Protein AF-A0A0R3R6F6-F1 (afdb_monomer)

Solvent-accessible surface area (backbone atoms only — not comparable to full-atom values): 8301 Å² total; per-residue (Å²): 141,81,87,76,80,82,79,77,84,79,80,78,83,73,77,88,72,59,68,67,60,51,54,54,50,52,53,55,58,68,74,47,54,77,90,46,46,32,49,76,78,44,49,9,59,70,10,66,66,50,38,69,85,73,72,55,80,86,43,25,71,46,65,52,34,56,19,42,70,79,49,100,88,40,71,51,64,42,74,69,36,53,59,26,50,72,76,49,38,38,66,63,51,34,58,75,67,66,53,72,78,85,84,83,86,74,58,80,54,57,61,57,55,25,16,62,66,54,44,100,83,30,33,42,40,69,72,64,64,52,71,78,73,84

pLDDT: mean 85.79, std 17.64, range [33.66, 98.12]

Radius of gyration: 18.22 Å; Cα contacts (8 Å, |Δi|>4): 146; chains: 1; bounding box: 45×40×49 Å

Sequence (134 aa):
MKGRKESRNVLASYGQVSQSYLSIRYGILYVTPWSWRCKLYCNGANCKYCSWKSWSLKEQAIRGLYSSWITRNIVAMSRPTVKTFTDDNLIAQFQKANICAVINLQMLGEHDSCGPELLPSGFTYNPEILMQNG

Secondary structure (DSSP, 8-state):
--PPPPP-----------HHHHHHHHHHHHHS-HHHHHHHHH-GGG-TTTSSSS--TTSBSSTTS-EEESSSS-EEEPPP-HHHHHTS-HHHHHHHTT-------PPTTTTTTSSSPPPTTSSSS-THHHHTT-

InterPro domains:
  IPR029021 Protein-tyrosine phosphatase-like [SSF52799] (62-120)

Mean predicted aligned error: 8.58 Å

Structure (mmCIF, N/CA/C/O backbone):
data_AF-A0A0R3R6F6-F1
#
_entry.id   AF-A0A0R3R6F6-F1
#
loop_
_atom_site.group_PDB
_atom_site.id
_atom_site.type_symbol
_atom_site.label_atom_id
_atom_site.label_alt_id
_atom_site.label_comp_id
_atom_site.label_asym_id
_atom_site.label_entity_id
_atom_site.label_seq_id
_atom_site.pdbx_PDB_ins_code
_atom_site.Cartn_x
_atom_site.Cartn_y
_atom_site.Cartn_z
_atom_site.occupancy
_atom_site.B_iso_or_equiv
_atom_site.auth_seq_id
_atom_site.auth_comp_id
_atom_site.auth_asym_id
_atom_site.auth_atom_id
_atom_site.pdbx_PDB_model_num
ATOM 1 N N . MET A 1 1 ? -20.397 -4.937 36.520 1.00 36.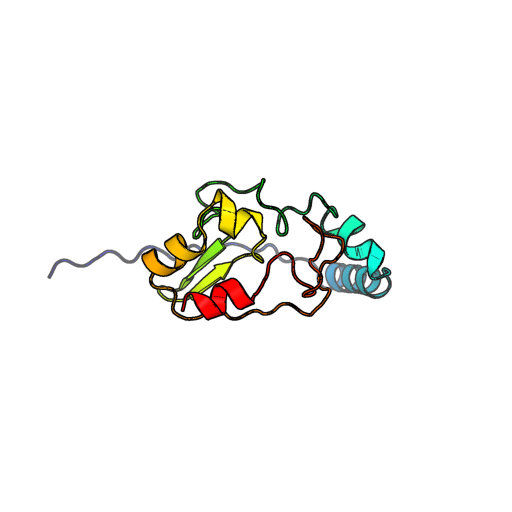91 1 MET A N 1
ATOM 2 C CA . MET A 1 1 ? -19.025 -5.426 36.255 1.00 36.91 1 MET A CA 1
ATOM 3 C C . MET A 1 1 ? -19.106 -6.896 35.854 1.00 36.91 1 MET A C 1
ATOM 5 O O . MET A 1 1 ? -19.376 -7.732 36.701 1.00 36.91 1 MET A O 1
ATOM 9 N N . LYS A 1 2 ? -18.998 -7.213 34.557 1.00 33.66 2 LYS A N 1
ATOM 10 C CA . LYS A 1 2 ? -18.957 -8.593 34.040 1.00 33.66 2 LYS A CA 1
ATOM 11 C C . LYS A 1 2 ? -17.614 -8.773 33.332 1.00 33.66 2 LYS A C 1
ATOM 13 O O . LYS A 1 2 ? -17.339 -8.066 32.367 1.00 33.66 2 LYS A O 1
ATOM 18 N N . GLY A 1 3 ? -16.777 -9.653 33.880 1.00 34.03 3 GLY A N 1
ATOM 19 C CA . GLY A 1 3 ? -15.419 -9.927 33.414 1.00 34.03 3 GLY A CA 1
ATOM 20 C C . GLY A 1 3 ? -15.398 -10.441 31.976 1.00 34.03 3 GLY A C 1
ATOM 21 O O . GLY A 1 3 ? -16.092 -11.398 31.630 1.00 34.03 3 GLY A O 1
ATOM 22 N N . ARG A 1 4 ? -14.599 -9.782 31.135 1.00 37.31 4 ARG A N 1
ATOM 23 C CA . ARG A 1 4 ? -14.326 -10.183 29.756 1.00 37.31 4 ARG A CA 1
ATOM 24 C C . ARG A 1 4 ? -13.183 -11.194 29.790 1.00 37.31 4 ARG A C 1
ATOM 26 O O . ARG A 1 4 ? -12.089 -10.861 30.226 1.00 37.31 4 ARG A O 1
ATOM 33 N N . LYS A 1 5 ? -13.470 -12.428 29.368 1.00 35.34 5 LYS A N 1
ATOM 34 C CA . LYS A 1 5 ? -12.491 -13.514 29.239 1.00 35.34 5 LYS A CA 1
ATOM 35 C C . LYS A 1 5 ? -11.332 -13.059 28.346 1.00 35.34 5 LYS A C 1
ATOM 37 O O . LYS A 1 5 ? -11.562 -12.698 27.193 1.00 35.34 5 LYS A O 1
ATOM 42 N N . GLU A 1 6 ? -10.120 -13.088 28.891 1.00 37.00 6 GLU A N 1
ATOM 43 C CA . G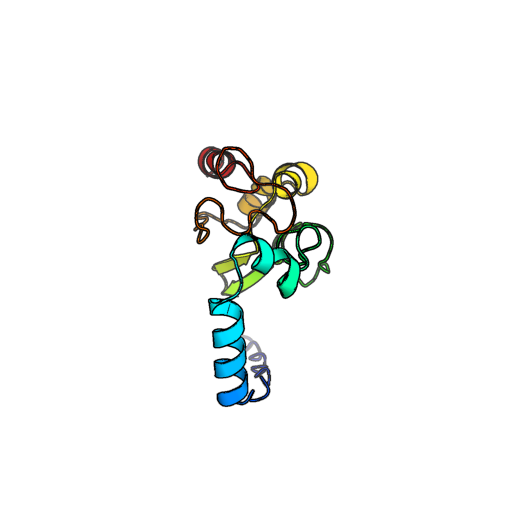LU A 1 6 ? -8.869 -12.936 28.150 1.00 37.00 6 GLU A CA 1
ATOM 44 C C . GLU A 1 6 ? -8.783 -14.004 27.055 1.00 37.00 6 GLU A C 1
ATOM 46 O O . GLU A 1 6 ? -8.840 -15.212 27.306 1.00 37.00 6 GLU A O 1
ATOM 51 N N . SER A 1 7 ? -8.688 -13.546 25.811 1.00 39.78 7 SER A N 1
ATOM 52 C CA . SER A 1 7 ? -8.406 -14.388 24.658 1.00 39.78 7 SER A CA 1
ATOM 53 C C . SER A 1 7 ? -6.948 -14.834 24.715 1.00 39.78 7 SER A C 1
ATOM 55 O O . SER A 1 7 ? -6.032 -14.018 24.650 1.00 39.78 7 SER A O 1
ATOM 57 N N . ARG A 1 8 ? -6.778 -16.148 24.849 1.00 37.16 8 ARG A N 1
ATOM 58 C CA . ARG A 1 8 ? -5.522 -16.901 24.868 1.00 37.16 8 ARG A CA 1
ATOM 59 C C . ARG A 1 8 ? -4.553 -16.440 23.770 1.00 37.16 8 ARG A C 1
ATOM 61 O O . ARG A 1 8 ? -4.923 -16.391 22.598 1.00 37.16 8 AR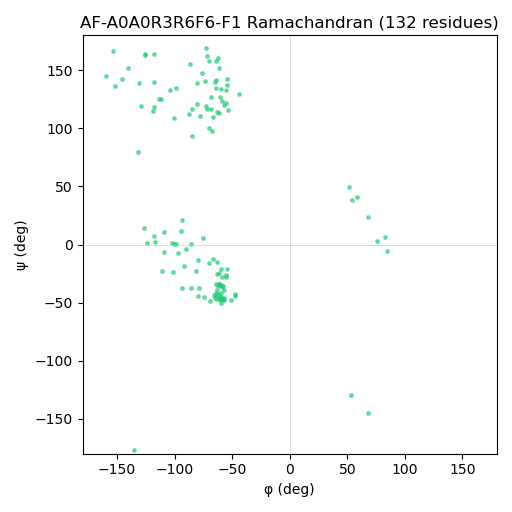G A O 1
ATOM 68 N N . ASN A 1 9 ? -3.312 -16.169 24.176 1.00 38.59 9 ASN A N 1
ATOM 69 C CA . ASN A 1 9 ? -2.157 -15.960 23.307 1.00 38.59 9 ASN A CA 1
ATOM 70 C C . ASN A 1 9 ? -1.995 -17.139 22.339 1.00 38.59 9 ASN A C 1
ATOM 72 O O . ASN A 1 9 ? -1.712 -18.261 22.758 1.00 38.59 9 ASN A O 1
ATOM 76 N N . VAL A 1 10 ? -2.148 -16.877 21.042 1.00 38.59 10 VAL A N 1
ATOM 77 C CA . VAL A 1 10 ? -1.725 -17.798 19.985 1.00 38.59 10 VAL A CA 1
ATOM 78 C C . VAL A 1 10 ? -0.242 -17.526 19.742 1.00 38.59 10 VAL A C 1
ATOM 80 O O . VAL A 1 10 ? 0.120 -16.616 19.002 1.00 38.59 10 VAL A O 1
ATOM 83 N N . LEU A 1 11 ? 0.627 -18.284 20.412 1.00 37.56 11 LEU A N 1
ATOM 84 C CA . LEU A 1 11 ? 2.048 -18.334 20.076 1.00 37.56 11 LEU A CA 1
ATOM 85 C C . LEU A 1 11 ? 2.180 -19.058 18.733 1.00 37.56 11 LEU A C 1
ATOM 87 O O . LEU A 1 11 ? 2.085 -20.282 18.661 1.00 37.56 11 LEU A O 1
ATOM 91 N N . ALA A 1 12 ? 2.345 -18.293 17.656 1.00 41.19 12 ALA A N 1
ATOM 92 C CA . ALA A 1 12 ? 2.706 -18.840 16.358 1.00 41.19 12 ALA A CA 1
ATOM 93 C C . ALA A 1 12 ? 4.080 -19.520 16.478 1.00 41.19 12 ALA A C 1
ATOM 95 O O . ALA A 1 12 ? 5.091 -18.864 16.728 1.00 41.19 12 ALA A O 1
ATOM 96 N N . SER A 1 13 ? 4.109 -20.844 16.329 1.00 41.12 13 SER A N 1
ATOM 97 C CA . SER A 1 13 ? 5.341 -21.624 16.231 1.00 41.12 13 SER A CA 1
ATOM 98 C C . SER A 1 13 ? 6.042 -21.267 14.917 1.00 41.12 13 SER A C 1
ATOM 100 O O . SER A 1 13 ? 5.674 -21.752 13.849 1.00 41.12 13 SER A O 1
ATOM 102 N N . TYR A 1 14 ? 7.029 -20.375 14.979 1.00 54.03 14 TYR A N 1
ATOM 103 C CA . TYR A 1 14 ? 7.992 -20.203 13.897 1.00 54.03 14 TYR A CA 1
ATOM 104 C C . TYR A 1 14 ? 9.006 -21.345 14.009 1.00 54.03 14 TYR A C 1
ATOM 106 O O . TYR A 1 14 ? 9.774 -21.402 14.968 1.00 54.03 14 TYR A O 1
ATOM 114 N N . GLY A 1 15 ? 8.981 -22.281 13.058 1.00 58.06 15 GLY A N 1
ATOM 115 C CA . GLY A 1 15 ? 9.970 -23.359 12.990 1.00 58.06 15 GLY A CA 1
ATOM 116 C C . GLY A 1 15 ? 11.391 -22.787 12.946 1.00 58.06 15 GLY A C 1
ATOM 117 O O . GLY A 1 15 ? 11.660 -21.847 12.196 1.00 58.06 15 GLY A O 1
ATOM 118 N N . GLN A 1 16 ? 12.294 -23.326 13.769 1.00 62.75 16 GLN A N 1
ATOM 119 C CA . GLN A 1 16 ? 13.689 -22.889 13.807 1.00 62.75 16 GLN A CA 1
ATOM 120 C C . GLN A 1 16 ? 14.378 -23.242 12.482 1.00 62.75 16 GLN A C 1
ATOM 122 O O . GLN A 1 16 ? 14.633 -24.407 12.187 1.00 62.75 16 GLN A O 1
ATOM 127 N N . VAL A 1 17 ? 14.683 -22.225 11.679 1.00 71.62 17 VAL A N 1
ATOM 128 C CA . VAL A 1 17 ? 15.512 -22.353 10.473 1.00 71.62 17 VAL A CA 1
ATOM 129 C C . VAL A 1 17 ? 16.983 -22.363 10.896 1.00 71.62 17 VAL A C 1
ATOM 131 O O . VAL A 1 17 ? 17.370 -21.596 11.778 1.00 71.62 17 VAL A O 1
ATOM 134 N N . SER A 1 18 ? 17.818 -23.218 10.295 1.00 81.38 18 SER A N 1
ATOM 135 C CA . SER A 1 18 ? 19.232 -23.294 10.678 1.00 81.38 18 SER A CA 1
ATOM 136 C C . SER A 1 18 ? 19.978 -21.994 10.354 1.00 81.38 18 SER A C 1
ATOM 138 O O . SER A 1 18 ? 19.808 -21.396 9.288 1.00 81.38 18 SER A O 1
ATOM 140 N N . GLN A 1 19 ? 20.858 -21.575 11.267 1.00 76.31 19 GLN A N 1
ATOM 141 C CA . GLN A 1 19 ? 21.667 -20.367 11.090 1.00 76.31 19 GLN A CA 1
ATOM 142 C C . GLN A 1 19 ? 22.566 -20.457 9.846 1.00 76.31 19 GLN A C 1
ATOM 144 O O . GLN A 1 19 ? 22.742 -19.472 9.136 1.00 76.31 19 GLN A O 1
ATOM 149 N N . SER A 1 20 ? 23.075 -21.653 9.533 1.00 80.19 20 SER A N 1
ATOM 150 C CA . SER A 1 20 ? 23.902 -21.904 8.348 1.00 80.19 20 SER A CA 1
ATOM 151 C C . SER A 1 20 ? 23.142 -21.689 7.037 1.00 80.19 20 SER A C 1
ATOM 153 O O . SER A 1 20 ? 23.674 -21.070 6.115 1.00 80.19 20 SER A O 1
ATOM 155 N N . TYR A 1 21 ? 21.886 -22.139 6.957 1.00 78.94 21 TYR A N 1
ATOM 156 C CA . TYR A 1 21 ? 21.038 -21.904 5.789 1.00 78.94 21 TYR A CA 1
ATOM 157 C C . TYR A 1 21 ? 20.784 -20.410 5.578 1.00 78.94 21 TYR A C 1
ATOM 159 O O . TYR A 1 21 ? 20.877 -19.916 4.453 1.00 78.94 21 TYR A O 1
ATOM 167 N N . LEU A 1 22 ? 20.516 -19.677 6.663 1.00 78.62 22 LEU A N 1
ATOM 168 C CA . LEU A 1 22 ? 20.351 -18.228 6.610 1.00 78.62 22 LEU A CA 1
ATOM 169 C C . LEU A 1 22 ? 21.621 -17.554 6.080 1.00 78.62 22 LEU A C 1
ATOM 171 O O . LEU A 1 22 ? 21.535 -16.795 5.118 1.00 78.62 22 LEU A O 1
ATOM 175 N N . SER A 1 23 ? 22.796 -17.877 6.628 1.00 84.25 23 SER A N 1
ATOM 176 C CA . SER A 1 23 ? 24.076 -17.305 6.188 1.00 84.25 23 SER A CA 1
ATOM 177 C C . SER A 1 23 ? 24.356 -17.536 4.701 1.00 84.25 23 SER A C 1
ATOM 179 O O . SER A 1 23 ? 24.709 -16.593 3.994 1.00 84.25 23 SER A O 1
ATOM 181 N N . ILE A 1 24 ? 24.147 -18.760 4.204 1.00 88.75 24 ILE A N 1
ATOM 182 C CA . ILE A 1 24 ? 24.346 -19.087 2.782 1.00 88.75 24 ILE A CA 1
ATOM 183 C C . ILE A 1 24 ? 23.368 -18.291 1.912 1.00 88.75 24 ILE A C 1
ATOM 185 O O . ILE A 1 24 ? 23.768 -17.668 0.928 1.00 88.75 24 ILE A O 1
ATOM 189 N N . ARG A 1 25 ? 22.087 -18.259 2.295 1.00 86.25 25 ARG A N 1
ATOM 190 C CA . ARG A 1 25 ? 21.059 -17.512 1.565 1.00 86.25 25 ARG A CA 1
ATOM 191 C C . ARG A 1 25 ? 21.378 -16.018 1.505 1.00 86.25 25 ARG A C 1
ATOM 193 O O . ARG A 1 25 ? 21.256 -15.422 0.436 1.00 86.25 25 ARG A O 1
ATOM 200 N N . TYR A 1 26 ? 21.793 -15.416 2.619 1.00 85.00 26 TYR A N 1
ATOM 201 C CA . TYR A 1 26 ? 22.187 -14.007 2.659 1.00 85.00 26 TYR A CA 1
ATOM 202 C C . TYR A 1 26 ? 23.408 -13.730 1.778 1.00 85.00 26 TYR A C 1
ATOM 204 O O . TYR A 1 26 ? 23.412 -12.725 1.071 1.00 85.00 26 TYR A O 1
ATOM 212 N N . GLY A 1 27 ? 24.387 -14.640 1.742 1.00 90.25 27 GLY A N 1
ATOM 213 C CA . GLY A 1 27 ? 25.531 -14.542 0.834 1.00 90.25 27 GLY A CA 1
ATOM 214 C C . GLY A 1 27 ? 25.114 -14.487 -0.640 1.00 90.25 27 GLY A C 1
ATOM 215 O O . GLY A 1 27 ? 25.549 -13.598 -1.369 1.00 90.25 27 GLY A O 1
ATOM 216 N N . ILE A 1 28 ? 24.205 -15.372 -1.065 1.00 90.56 28 ILE A N 1
ATOM 217 C CA . ILE A 1 28 ? 23.680 -15.394 -2.444 1.00 90.56 28 ILE A CA 1
ATOM 218 C C . ILE A 1 28 ? 22.897 -14.109 -2.762 1.00 90.56 28 ILE A C 1
ATOM 220 O O . ILE A 1 28 ? 23.080 -13.504 -3.820 1.00 90.56 28 ILE A O 1
ATOM 224 N N . LEU A 1 29 ? 22.038 -13.661 -1.843 1.00 87.69 29 LEU A N 1
ATOM 225 C CA . LEU A 1 29 ? 21.271 -12.422 -2.009 1.00 87.69 29 LEU A CA 1
ATOM 226 C C . LEU A 1 29 ? 22.185 -11.203 -2.169 1.00 87.69 29 LEU A C 1
ATOM 228 O O . LEU A 1 29 ? 21.925 -10.345 -3.014 1.00 87.69 29 LEU A O 1
ATOM 232 N N . TYR A 1 30 ? 23.260 -11.147 -1.380 1.00 87.75 30 TYR A N 1
ATOM 233 C CA . TYR A 1 30 ? 24.217 -10.047 -1.389 1.00 87.75 30 TYR A CA 1
ATOM 234 C C . TYR A 1 30 ? 24.889 -9.887 -2.757 1.00 87.75 30 TYR A C 1
ATOM 236 O O . TYR A 1 30 ? 24.937 -8.778 -3.289 1.00 87.75 30 TYR A O 1
ATOM 244 N N . VAL A 1 31 ? 25.327 -10.995 -3.364 1.00 93.38 31 VAL A N 1
ATOM 245 C CA . VAL A 1 31 ? 25.993 -10.983 -4.679 1.00 93.38 31 VAL A CA 1
ATOM 246 C C . VAL A 1 31 ? 25.026 -10.879 -5.861 1.00 93.38 31 VAL A C 1
ATOM 248 O O . VAL A 1 31 ? 25.455 -10.610 -6.980 1.00 93.38 31 VAL A O 1
ATOM 251 N N . THR A 1 32 ? 23.722 -11.075 -5.646 1.00 92.19 32 THR A N 1
ATOM 252 C CA . THR A 1 32 ? 22.735 -10.970 -6.727 1.00 92.19 32 THR A CA 1
ATOM 253 C C . THR A 1 32 ? 22.612 -9.514 -7.190 1.00 92.19 32 THR A C 1
ATOM 255 O O . THR A 1 32 ? 22.324 -8.649 -6.350 1.00 92.19 32 THR A O 1
ATOM 258 N N . PRO A 1 33 ? 22.758 -9.221 -8.501 1.00 90.44 33 PRO A N 1
ATOM 259 C CA . PRO A 1 33 ? 22.589 -7.875 -9.040 1.00 90.44 33 PRO A CA 1
ATOM 260 C C . PRO A 1 33 ? 21.231 -7.270 -8.680 1.00 90.44 33 PRO A C 1
ATOM 262 O O . PRO A 1 33 ? 20.213 -7.965 -8.693 1.00 90.44 33 PRO A O 1
ATOM 265 N N . TRP A 1 34 ? 21.204 -5.962 -8.406 1.00 81.69 34 TRP A N 1
ATOM 266 C CA . TRP A 1 34 ? 19.995 -5.252 -7.969 1.00 81.69 34 TRP A CA 1
ATOM 267 C C . TRP A 1 34 ? 18.789 -5.506 -8.887 1.00 81.69 34 TRP A C 1
ATOM 269 O O . TRP A 1 34 ? 17.730 -5.923 -8.420 1.00 81.69 34 TRP A O 1
ATOM 279 N N . SER A 1 35 ? 18.995 -5.387 -10.202 1.00 81.62 35 SER A N 1
ATOM 280 C CA . SER A 1 35 ? 17.968 -5.564 -11.240 1.00 81.62 35 SER A CA 1
ATOM 281 C C . SER A 1 35 ? 17.372 -6.977 -11.316 1.00 81.62 35 SER A C 1
ATOM 283 O O . SER A 1 35 ? 16.339 -7.191 -11.953 1.00 81.62 35 SER A O 1
ATOM 285 N N . TRP A 1 36 ? 18.015 -7.970 -10.694 1.00 89.44 36 TRP A N 1
ATOM 286 C CA . TRP A 1 36 ? 17.575 -9.367 -10.719 1.00 89.44 36 TRP A CA 1
ATOM 287 C C . TRP A 1 36 ? 16.857 -9.778 -9.436 1.00 89.44 36 TRP A C 1
ATOM 289 O O . TRP A 1 36 ? 16.033 -10.692 -9.473 1.00 89.44 36 TRP A O 1
ATOM 299 N N . ARG A 1 37 ? 17.100 -9.089 -8.314 1.00 91.12 37 ARG A N 1
ATOM 300 C CA . ARG A 1 37 ? 16.545 -9.458 -7.001 1.00 91.12 37 ARG A CA 1
ATOM 301 C C . ARG A 1 37 ? 15.019 -9.531 -7.021 1.00 91.12 37 ARG A C 1
ATOM 303 O O . ARG A 1 37 ? 14.446 -10.532 -6.597 1.00 91.12 37 ARG A O 1
ATOM 310 N N . CYS A 1 38 ? 14.364 -8.516 -7.585 1.00 91.38 38 CYS A N 1
ATOM 311 C CA . CYS A 1 38 ? 12.906 -8.484 -7.705 1.00 91.38 38 CYS A CA 1
ATOM 312 C C . CYS A 1 38 ? 12.367 -9.660 -8.527 1.00 91.38 38 CYS A C 1
ATOM 314 O O . CYS A 1 38 ? 11.415 -10.321 -8.111 1.00 91.38 38 CYS A O 1
ATOM 316 N N . LYS A 1 39 ? 12.992 -9.948 -9.674 1.00 90.88 39 LYS A N 1
ATOM 317 C CA . LYS A 1 39 ? 12.563 -11.021 -10.581 1.00 90.88 39 LYS A CA 1
ATOM 318 C C . LYS A 1 39 ? 12.712 -12.395 -9.931 1.00 90.88 39 LYS A C 1
ATOM 320 O O . LYS A 1 39 ? 11.775 -13.183 -9.973 1.00 90.88 39 LYS A O 1
ATOM 325 N N . LEU A 1 40 ? 13.853 -12.650 -9.292 1.00 92.06 40 LEU A N 1
ATOM 326 C CA . LEU A 1 40 ? 14.195 -13.965 -8.751 1.00 92.06 40 LEU A CA 1
ATOM 327 C C . LEU A 1 40 ? 13.516 -14.277 -7.414 1.00 92.06 40 LEU A C 1
ATOM 329 O O . LEU A 1 40 ? 13.135 -15.420 -7.183 1.00 92.06 40 LEU A O 1
ATOM 333 N N . TYR A 1 41 ? 13.361 -13.288 -6.530 1.00 90.38 41 TYR A N 1
ATOM 334 C CA . TYR A 1 41 ? 12.934 -13.550 -5.148 1.00 90.38 41 TYR A CA 1
ATOM 335 C C . TYR A 1 41 ? 11.532 -13.054 -4.824 1.00 90.38 41 TYR A C 1
ATOM 337 O O . TYR A 1 41 ? 10.901 -13.557 -3.896 1.00 90.38 41 TYR A O 1
ATOM 345 N N . CYS A 1 42 ? 11.037 -12.082 -5.585 1.00 88.31 42 CYS A N 1
ATOM 346 C CA . CYS A 1 42 ? 9.723 -11.493 -5.370 1.00 88.31 42 CYS A CA 1
ATOM 347 C C . CYS A 1 42 ? 8.774 -11.729 -6.545 1.00 88.31 42 CYS A C 1
ATOM 349 O O . CYS A 1 42 ? 7.650 -11.263 -6.467 1.00 88.31 42 CYS A O 1
ATOM 351 N N . ASN A 1 43 ? 9.177 -12.452 -7.597 1.00 91.50 43 ASN A N 1
ATOM 352 C CA . ASN A 1 43 ? 8.379 -12.703 -8.808 1.00 91.50 43 ASN A CA 1
ATOM 353 C C . ASN A 1 43 ? 8.131 -11.459 -9.696 1.00 91.50 43 ASN A C 1
ATOM 355 O O . ASN A 1 43 ? 7.164 -11.401 -10.458 1.00 91.50 43 ASN A O 1
ATOM 359 N N . GLY A 1 44 ? 9.001 -10.449 -9.600 1.00 91.94 44 GLY A N 1
ATOM 360 C CA . GLY A 1 44 ? 9.019 -9.272 -10.472 1.00 91.94 44 GLY A CA 1
ATOM 361 C C . GLY A 1 44 ? 7.672 -8.546 -10.553 1.00 91.94 44 GLY A C 1
ATOM 362 O O . GLY A 1 44 ? 7.042 -8.265 -9.532 1.00 91.94 44 GLY A O 1
ATOM 363 N N . ALA A 1 45 ? 7.192 -8.279 -11.770 1.00 90.50 45 ALA A N 1
ATOM 364 C CA . ALA A 1 45 ? 5.904 -7.621 -12.017 1.00 90.50 45 ALA A CA 1
ATOM 365 C C . ALA A 1 45 ? 4.704 -8.326 -11.345 1.00 90.50 45 ALA A C 1
ATOM 367 O O . ALA A 1 45 ? 3.721 -7.682 -10.989 1.00 90.50 45 ALA A O 1
ATOM 368 N N . ASN A 1 46 ? 4.807 -9.635 -11.095 1.00 90.44 46 ASN A N 1
ATOM 369 C CA . ASN A 1 46 ? 3.789 -10.435 -10.410 1.00 90.44 46 ASN A CA 1
ATOM 370 C C . ASN A 1 46 ? 4.041 -10.555 -8.897 1.00 90.44 46 ASN A C 1
ATOM 372 O O . ASN A 1 46 ? 3.557 -11.487 -8.249 1.00 90.44 46 ASN A O 1
ATOM 376 N N . CYS A 1 47 ? 4.822 -9.642 -8.317 1.00 91.69 47 CYS A N 1
ATOM 377 C CA . CYS A 1 47 ? 5.117 -9.655 -6.894 1.00 91.69 47 CYS A CA 1
ATOM 378 C C . CYS A 1 47 ? 3.853 -9.571 -6.048 1.00 91.69 47 CYS A C 1
ATOM 380 O O . CYS A 1 47 ? 3.083 -8.613 -6.136 1.00 91.69 47 CYS A O 1
ATOM 382 N N . LYS A 1 48 ? 3.676 -10.564 -5.170 1.00 89.56 48 LYS A N 1
ATOM 383 C CA . LYS A 1 48 ? 2.503 -10.695 -4.300 1.00 89.56 48 LYS A CA 1
ATOM 384 C C . LYS A 1 48 ? 2.291 -9.459 -3.416 1.00 89.56 48 LYS A C 1
ATOM 386 O O . LYS A 1 48 ? 1.160 -9.037 -3.223 1.00 89.56 48 LYS A O 1
ATOM 391 N N . TYR A 1 49 ? 3.376 -8.879 -2.901 1.00 90.88 49 TYR A N 1
ATOM 392 C CA . TYR A 1 49 ? 3.337 -7.771 -1.938 1.00 90.88 49 TYR A CA 1
ATOM 393 C C . TYR A 1 49 ? 3.380 -6.382 -2.582 1.00 90.88 49 TYR A C 1
ATOM 395 O O . TYR A 1 49 ? 3.033 -5.406 -1.931 1.00 90.88 49 TYR A O 1
ATOM 403 N N . CYS A 1 50 ? 3.817 -6.276 -3.838 1.00 90.06 50 CYS A N 1
ATOM 404 C CA . CYS A 1 50 ? 3.894 -4.999 -4.554 1.00 90.06 50 CYS A CA 1
ATOM 405 C C . CYS A 1 50 ? 2.742 -4.814 -5.553 1.00 90.06 50 CYS A C 1
ATOM 407 O O . CYS A 1 50 ? 2.716 -3.810 -6.257 1.00 90.06 50 CYS A O 1
ATOM 409 N N . SER A 1 51 ? 1.821 -5.776 -5.648 1.00 83.81 51 SER A N 1
ATOM 410 C CA . SER A 1 51 ? 0.662 -5.741 -6.544 1.00 83.81 51 SER A CA 1
ATOM 411 C C . SER A 1 51 ? -0.656 -5.754 -5.763 1.00 83.81 51 SER A C 1
ATOM 413 O O . SER A 1 51 ? -0.699 -6.098 -4.585 1.00 83.81 51 SER A O 1
ATOM 415 N N . TRP A 1 52 ? -1.746 -5.396 -6.444 1.00 72.75 52 TRP A N 1
ATOM 416 C CA . TRP A 1 52 ? -3.092 -5.250 -5.871 1.00 72.75 52 TRP A CA 1
ATOM 417 C C . TRP A 1 52 ? -3.942 -6.537 -5.907 1.00 72.75 52 TRP A C 1
ATOM 419 O O . TRP A 1 52 ? -5.070 -6.547 -5.428 1.00 72.75 52 TRP A O 1
ATOM 429 N N . LYS A 1 53 ? -3.454 -7.632 -6.512 1.00 67.62 53 LYS A N 1
ATOM 430 C CA . LYS A 1 53 ? -4.329 -8.714 -7.017 1.00 67.62 53 LYS A CA 1
ATOM 431 C C . LYS A 1 53 ? -4.516 -9.940 -6.111 1.00 67.62 53 LYS A C 1
ATOM 433 O O . LYS A 1 53 ? -5.321 -10.800 -6.453 1.00 67.62 53 LYS A O 1
ATOM 438 N N . SER A 1 54 ? -3.795 -10.064 -4.997 1.00 69.50 54 SER A N 1
ATOM 439 C CA . SER A 1 54 ? -3.467 -11.411 -4.482 1.00 69.50 54 SER A CA 1
ATOM 440 C C . SER A 1 54 ? -3.829 -11.699 -3.021 1.00 69.50 54 SER A C 1
ATOM 442 O O . SER A 1 54 ? -3.333 -12.682 -2.469 1.00 69.50 54 SER A O 1
ATOM 444 N N . TRP A 1 55 ? -4.658 -10.874 -2.378 1.00 89.31 55 TRP A N 1
ATOM 445 C CA . TRP A 1 55 ? -4.910 -10.976 -0.933 1.00 89.31 55 TRP A CA 1
ATOM 446 C C . TRP A 1 55 ? -6.367 -11.282 -0.613 1.00 89.31 55 TRP A C 1
ATOM 448 O O . TRP A 1 55 ? -7.277 -10.717 -1.215 1.00 89.31 55 TRP A O 1
ATOM 458 N N . SER A 1 56 ? -6.610 -12.146 0.371 1.00 91.62 56 SER A N 1
ATOM 459 C CA . SER A 1 56 ? -7.965 -12.387 0.869 1.00 91.62 56 SER A CA 1
ATOM 460 C C . SER A 1 56 ? -8.477 -11.193 1.681 1.00 91.62 56 SER A C 1
ATOM 462 O O . SER A 1 56 ? -7.700 -10.386 2.187 1.00 91.62 56 SER A O 1
ATOM 464 N N . LEU A 1 57 ? -9.794 -11.101 1.895 1.00 91.12 57 LEU A N 1
ATOM 465 C CA . LEU A 1 57 ? -10.375 -10.022 2.708 1.00 91.12 57 LEU A CA 1
ATOM 466 C C . LEU A 1 57 ? -9.860 -9.994 4.159 1.00 91.12 57 LEU A C 1
ATOM 468 O O . LEU A 1 57 ? -9.981 -8.961 4.814 1.00 91.12 57 LEU A O 1
ATOM 472 N N . LYS A 1 58 ? -9.325 -11.111 4.671 1.00 93.31 58 LYS A N 1
ATOM 473 C CA . LYS A 1 58 ? -8.761 -11.211 6.026 1.00 93.31 58 LYS A CA 1
ATOM 474 C C . LYS A 1 58 ? -7.329 -10.675 6.113 1.00 93.31 58 LYS A C 1
ATOM 476 O O . LYS A 1 58 ? -6.902 -10.292 7.192 1.00 93.31 58 LYS A O 1
ATOM 481 N N . GLU A 1 59 ? -6.615 -10.632 4.992 1.00 94.62 59 GLU A N 1
ATOM 482 C CA . GLU A 1 59 ? -5.230 -10.147 4.878 1.00 94.62 59 GLU A CA 1
ATOM 483 C C . GLU A 1 59 ? -5.164 -8.663 4.470 1.00 94.62 59 GLU A C 1
ATOM 485 O O . GLU A 1 59 ? -4.111 -8.156 4.087 1.00 94.62 59 GLU A O 1
ATOM 490 N N . GLN A 1 60 ? -6.310 -7.981 4.507 1.00 95.25 60 GLN A N 1
ATOM 491 C CA . GLN A 1 60 ? -6.487 -6.608 4.052 1.00 95.25 60 GLN A CA 1
ATOM 492 C C . GLN A 1 60 ? -7.230 -5.799 5.119 1.00 95.25 60 GLN A C 1
ATOM 494 O O . GLN A 1 60 ? -8.443 -5.587 5.016 1.00 95.25 60 GLN A O 1
ATOM 499 N N . ALA A 1 61 ? -6.510 -5.362 6.155 1.00 96.75 61 ALA A N 1
ATOM 500 C CA . ALA A 1 61 ? -7.020 -4.377 7.112 1.00 96.75 61 ALA A CA 1
ATOM 501 C C . ALA A 1 61 ? -7.424 -3.063 6.415 1.00 96.75 61 ALA A C 1
ATOM 503 O O . ALA A 1 61 ? -8.424 -2.451 6.785 1.00 96.75 61 ALA A O 1
ATOM 504 N N . ILE A 1 62 ? -6.674 -2.690 5.377 1.00 96.00 62 ILE A N 1
ATOM 505 C CA . ILE A 1 62 ? -6.974 -1.666 4.380 1.00 96.00 62 ILE A CA 1
ATOM 506 C C . ILE A 1 62 ? -7.162 -2.381 3.033 1.00 96.00 62 ILE A C 1
ATOM 508 O O . ILE A 1 62 ? -6.300 -3.153 2.610 1.00 96.00 62 ILE A O 1
ATOM 512 N N . ARG A 1 63 ? -8.298 -2.167 2.364 1.00 94.75 63 ARG A N 1
ATOM 513 C CA . ARG A 1 63 ? -8.624 -2.795 1.073 1.00 94.75 63 ARG A CA 1
ATOM 514 C C . ARG A 1 63 ? -7.655 -2.350 -0.014 1.00 94.75 63 ARG A C 1
ATOM 516 O O . ARG A 1 63 ? -7.248 -1.190 -0.041 1.00 94.75 63 ARG A O 1
ATOM 523 N N . GLY A 1 64 ? -7.294 -3.290 -0.881 1.00 92.62 64 GLY A N 1
ATOM 524 C CA . GLY A 1 64 ? -6.321 -3.094 -1.953 1.00 92.62 64 GLY A CA 1
ATOM 525 C C . GLY A 1 64 ? -4.865 -3.280 -1.521 1.00 92.62 64 GLY A C 1
ATOM 526 O O . GLY A 1 64 ? -3.974 -3.262 -2.370 1.00 92.62 64 GLY A O 1
ATOM 527 N N . LEU A 1 65 ? -4.600 -3.478 -0.221 1.00 94.75 65 LEU A N 1
ATOM 528 C CA . LEU A 1 65 ? -3.252 -3.606 0.337 1.00 94.75 65 LEU A CA 1
ATOM 529 C C . LEU A 1 65 ? -3.128 -4.825 1.235 1.00 94.75 65 LEU A C 1
ATOM 531 O O . LEU A 1 65 ? -3.979 -5.066 2.094 1.00 94.75 65 LEU A O 1
ATOM 535 N N . TYR A 1 66 ? -2.000 -5.526 1.127 1.00 95.50 66 TYR A N 1
ATOM 536 C CA . TYR A 1 66 ? -1.620 -6.464 2.174 1.00 95.50 66 TYR A CA 1
ATOM 537 C C . TYR A 1 66 ? -1.387 -5.683 3.456 1.00 95.50 66 TYR A C 1
ATOM 539 O O . TYR A 1 66 ? -0.486 -4.848 3.514 1.00 95.50 66 TYR A O 1
ATOM 547 N N . SER A 1 67 ? -2.223 -5.897 4.463 1.00 96.44 67 SER A N 1
ATOM 548 C CA . SER A 1 67 ? -2.208 -5.045 5.643 1.00 96.44 67 SER A CA 1
ATOM 549 C C . SER A 1 67 ? -2.843 -5.711 6.852 1.00 96.44 67 SER A C 1
ATOM 551 O O . SER A 1 67 ? -3.820 -6.453 6.741 1.00 96.44 67 SER A O 1
ATOM 553 N N . SER A 1 68 ? -2.295 -5.417 8.029 1.00 97.75 68 SER A N 1
ATOM 554 C CA . SER A 1 68 ? -2.783 -5.932 9.306 1.00 97.75 68 SER A CA 1
ATOM 555 C C . SER A 1 68 ? -2.604 -4.902 10.413 1.00 97.75 68 SER A C 1
ATOM 557 O O . SER A 1 68 ? -1.583 -4.217 10.490 1.00 97.75 68 SER A O 1
ATOM 559 N N . TRP A 1 69 ? -3.579 -4.840 11.318 1.00 97.88 69 TRP A N 1
ATOM 560 C CA . TRP A 1 69 ? -3.431 -4.130 12.584 1.00 97.88 69 TRP A CA 1
ATOM 561 C C . TRP A 1 69 ? -2.425 -4.881 13.459 1.00 97.88 69 TRP A C 1
ATOM 563 O O . TRP A 1 69 ? -2.643 -6.040 13.807 1.00 97.88 69 TRP A O 1
ATOM 573 N N . ILE A 1 70 ? -1.305 -4.232 13.770 1.00 97.38 70 ILE A N 1
ATOM 574 C CA . ILE A 1 70 ? -0.259 -4.760 14.657 1.00 97.38 70 ILE A CA 1
ATOM 575 C C . ILE A 1 70 ? -0.603 -4.437 16.108 1.00 97.38 70 ILE A C 1
ATOM 577 O O . ILE A 1 70 ? -0.403 -5.242 17.013 1.00 97.38 70 ILE A O 1
ATOM 581 N N . THR A 1 71 ? -1.170 -3.251 16.323 1.00 97.75 71 THR A N 1
ATOM 582 C CA . THR A 1 71 ? -1.750 -2.835 17.599 1.00 97.75 71 THR A CA 1
ATOM 583 C C . THR A 1 71 ? -3.097 -2.164 17.342 1.00 97.75 71 THR A C 1
ATOM 585 O O . THR A 1 71 ? -3.546 -2.064 16.202 1.00 97.75 71 THR A O 1
ATOM 588 N N . ARG A 1 72 ? -3.742 -1.653 18.397 1.00 96.25 72 ARG A N 1
ATOM 589 C CA . ARG A 1 72 ? -4.978 -0.864 18.262 1.00 96.25 72 ARG A CA 1
ATOM 590 C C . ARG A 1 72 ? -4.800 0.422 17.446 1.00 96.25 72 ARG A C 1
ATOM 592 O O . ARG A 1 72 ? -5.781 0.905 16.902 1.00 96.25 72 ARG A O 1
ATOM 599 N N . ASN A 1 73 ? -3.575 0.950 17.377 1.00 97.06 73 ASN A N 1
ATOM 600 C CA . ASN A 1 73 ? -3.286 2.263 16.793 1.00 97.06 73 ASN A CA 1
ATOM 601 C C . ASN A 1 73 ? -2.241 2.195 15.666 1.00 97.06 73 ASN A C 1
ATOM 603 O O . ASN A 1 73 ? -1.845 3.229 15.143 1.00 97.06 73 ASN A O 1
ATOM 607 N N . ILE A 1 74 ? -1.742 1.002 15.328 1.00 98.06 74 ILE A N 1
ATOM 608 C CA . ILE A 1 74 ? -0.696 0.817 14.317 1.00 98.06 74 ILE A CA 1
ATOM 609 C C . ILE A 1 74 ? -1.160 -0.245 13.333 1.00 98.06 74 ILE A C 1
ATOM 611 O O . ILE A 1 74 ? -1.352 -1.406 13.706 1.00 98.06 74 ILE A O 1
ATOM 615 N N . VAL A 1 75 ? -1.282 0.155 12.071 1.00 98.12 75 VAL A N 1
ATOM 616 C CA . VAL A 1 75 ? -1.453 -0.742 10.931 1.00 98.12 75 VAL A CA 1
ATOM 617 C C . VAL A 1 75 ? -0.129 -0.834 10.177 1.00 98.12 75 VAL A C 1
ATOM 619 O O . VAL A 1 75 ? 0.514 0.178 9.912 1.00 98.12 75 VAL A O 1
ATOM 622 N N . ALA A 1 76 ? 0.291 -2.052 9.847 1.00 98.06 76 ALA A N 1
ATOM 623 C CA . ALA A 1 76 ? 1.356 -2.279 8.881 1.00 98.06 76 ALA A CA 1
ATOM 624 C C . ALA A 1 76 ? 0.711 -2.614 7.538 1.00 98.06 76 ALA A C 1
ATOM 626 O O . ALA A 1 76 ? -0.225 -3.415 7.489 1.00 98.06 76 ALA A O 1
ATOM 627 N N . MET A 1 77 ? 1.201 -2.011 6.459 1.00 96.88 77 MET A N 1
ATOM 628 C CA . MET A 1 77 ? 0.681 -2.225 5.112 1.00 96.88 77 MET A CA 1
ATOM 629 C C . MET A 1 77 ? 1.806 -2.283 4.082 1.00 96.88 77 MET A C 1
ATOM 631 O O . MET A 1 77 ? 2.862 -1.679 4.265 1.00 96.88 77 MET A O 1
ATOM 635 N N . SER A 1 78 ? 1.571 -3.007 2.991 1.00 95.44 78 SER A N 1
ATOM 636 C CA . SER A 1 78 ? 2.391 -2.931 1.786 1.00 95.44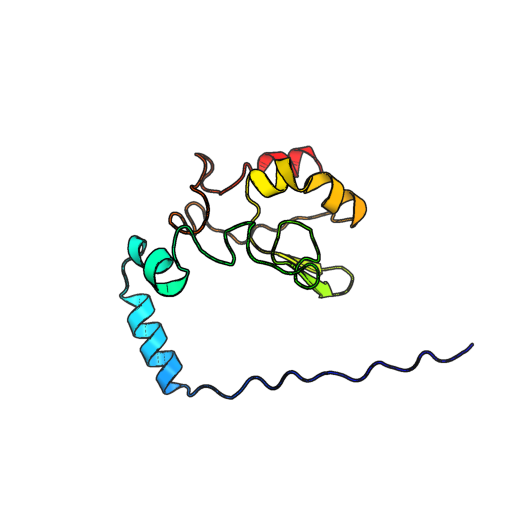 78 SER A CA 1
ATOM 637 C C . SER A 1 78 ? 2.340 -1.533 1.171 1.00 95.44 78 SER A C 1
ATOM 639 O O . SER A 1 78 ? 1.392 -0.779 1.397 1.00 95.44 78 SER A O 1
ATOM 641 N N . ARG A 1 79 ? 3.329 -1.213 0.328 1.00 94.81 79 ARG A N 1
ATOM 642 C CA . ARG A 1 79 ? 3.347 0.053 -0.409 1.00 94.81 79 ARG A CA 1
ATOM 643 C C . ARG A 1 79 ? 2.061 0.264 -1.225 1.00 94.81 79 ARG A C 1
ATOM 645 O O . ARG A 1 79 ? 1.617 -0.677 -1.891 1.00 94.81 79 ARG A O 1
ATOM 652 N N . PRO A 1 80 ? 1.491 1.478 -1.229 1.00 95.25 80 PRO A N 1
ATOM 653 C CA . PRO A 1 80 ? 0.403 1.830 -2.128 1.00 95.25 80 PRO A CA 1
ATOM 654 C C . PRO A 1 80 ? 0.802 1.803 -3.603 1.00 95.25 80 PRO A C 1
ATOM 656 O O . PRO A 1 80 ? 1.967 1.954 -3.973 1.00 95.25 80 PRO A O 1
ATOM 659 N N . THR A 1 81 ? -0.195 1.669 -4.469 1.00 94.69 81 THR A N 1
ATOM 660 C CA . THR A 1 81 ? -0.058 1.878 -5.916 1.00 94.69 81 THR A CA 1
ATOM 661 C C . THR A 1 81 ? -1.097 2.891 -6.373 1.00 94.69 81 THR A C 1
ATOM 663 O O . THR A 1 81 ? -2.081 3.094 -5.665 1.00 94.69 81 THR A O 1
ATOM 666 N N . VAL A 1 82 ? -0.945 3.479 -7.565 1.00 95.31 82 VAL A N 1
ATOM 667 C CA . VAL A 1 82 ? -1.982 4.351 -8.158 1.00 95.31 82 VAL A CA 1
ATOM 668 C C . VAL A 1 82 ? -3.375 3.712 -8.076 1.00 95.31 82 VAL A C 1
ATOM 670 O O . VAL A 1 82 ? -4.312 4.367 -7.632 1.00 95.31 82 VAL A O 1
ATOM 673 N N . LYS A 1 83 ? -3.490 2.415 -8.396 1.00 93.50 83 LYS A N 1
ATOM 674 C CA . LYS A 1 83 ? -4.764 1.682 -8.336 1.00 93.50 83 LYS A CA 1
ATOM 675 C C . LYS A 1 83 ? -5.365 1.614 -6.939 1.00 93.50 83 LYS A C 1
ATOM 677 O O . LYS A 1 83 ? -6.573 1.688 -6.796 1.00 93.50 83 LYS A O 1
ATOM 682 N N . THR A 1 84 ? -4.541 1.535 -5.900 1.00 94.50 84 THR A N 1
ATOM 683 C CA . THR A 1 84 ? -5.041 1.545 -4.522 1.00 94.50 84 THR A CA 1
ATOM 684 C C . THR A 1 84 ? -5.757 2.867 -4.206 1.00 94.50 84 THR A C 1
ATOM 686 O O . THR A 1 84 ? -6.758 2.884 -3.494 1.00 94.50 84 THR A O 1
ATOM 689 N N . PHE A 1 85 ? -5.282 3.989 -4.756 1.00 95.44 85 PHE A N 1
ATOM 690 C CA . PHE A 1 85 ? -5.955 5.280 -4.595 1.00 95.44 85 PHE A CA 1
ATOM 691 C C . PHE A 1 85 ? -7.224 5.374 -5.445 1.00 95.44 85 PHE A C 1
ATOM 693 O O . PHE A 1 85 ? -8.245 5.820 -4.928 1.00 95.44 85 PHE A O 1
ATOM 700 N N . THR A 1 86 ? -7.168 4.959 -6.715 1.00 94.44 86 THR A N 1
ATOM 701 C CA . THR A 1 86 ? -8.276 5.136 -7.668 1.00 94.44 86 THR A CA 1
ATOM 702 C C . THR A 1 86 ? -9.386 4.103 -7.511 1.00 94.44 86 THR A C 1
ATOM 704 O O . THR A 1 86 ? -10.558 4.463 -7.521 1.00 94.44 86 THR A O 1
ATOM 707 N N . ASP A 1 87 ? -9.032 2.832 -7.350 1.00 93.81 87 ASP A N 1
ATOM 708 C CA . ASP A 1 87 ? -9.971 1.712 -7.43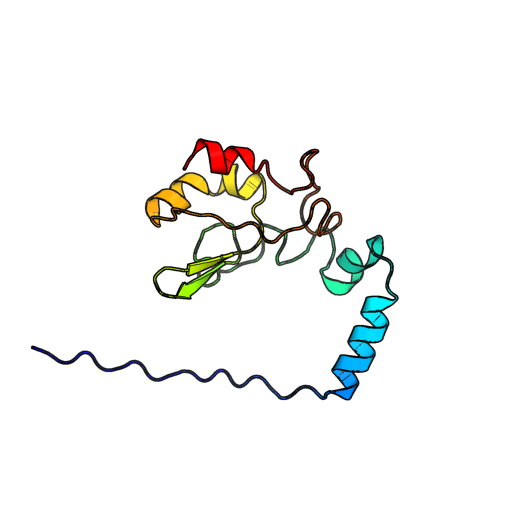4 1.00 93.81 87 ASP A CA 1
ATOM 709 C C . ASP A 1 87 ? -10.501 1.351 -6.035 1.00 93.81 87 ASP A C 1
ATOM 711 O O . ASP A 1 87 ? -11.685 1.065 -5.863 1.00 93.81 87 ASP A O 1
ATOM 715 N N . ASP A 1 88 ? -9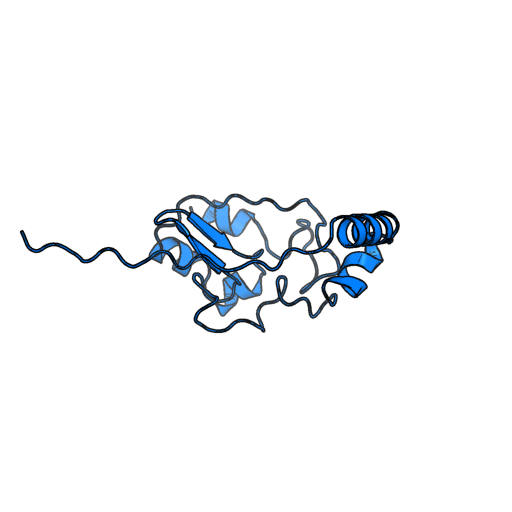.639 1.428 -5.013 1.00 93.38 88 ASP A N 1
ATOM 716 C CA . ASP A 1 88 ? -9.974 1.070 -3.627 1.00 93.38 88 ASP A CA 1
ATOM 717 C C . ASP A 1 88 ? -10.268 2.286 -2.727 1.00 93.38 88 ASP A C 1
ATOM 719 O O . ASP A 1 88 ? -10.558 2.122 -1.540 1.00 93.38 88 ASP A O 1
ATOM 723 N N . ASN A 1 89 ? -10.215 3.514 -3.258 1.00 95.81 89 ASN A N 1
ATOM 724 C CA . ASN A 1 89 ? -10.458 4.758 -2.514 1.00 95.81 89 ASN A CA 1
ATOM 725 C C . ASN A 1 89 ? -9.629 4.866 -1.217 1.00 95.81 89 ASN A C 1
ATOM 727 O O . ASN A 1 89 ? -10.169 5.145 -0.141 1.00 95.81 89 ASN A O 1
ATOM 731 N N . LEU A 1 90 ? -8.314 4.626 -1.302 1.00 96.75 90 LEU A N 1
ATOM 732 C CA . LEU A 1 90 ? -7.415 4.543 -0.140 1.00 96.75 90 LEU A CA 1
ATOM 733 C C . LEU A 1 90 ? -7.571 5.697 0.866 1.00 96.75 90 LEU A C 1
ATOM 735 O O . LEU A 1 90 ? -7.613 5.455 2.070 1.00 96.75 90 LEU A O 1
ATOM 739 N N . ILE A 1 91 ? -7.710 6.935 0.383 1.00 97.69 91 ILE A N 1
ATOM 740 C CA . ILE A 1 91 ? -7.874 8.121 1.239 1.00 97.69 91 ILE A CA 1
ATOM 741 C C . ILE A 1 91 ? -9.125 8.014 2.119 1.00 97.69 91 ILE A C 1
ATOM 743 O O . ILE A 1 91 ? -9.052 8.204 3.332 1.00 97.69 91 ILE A O 1
ATOM 747 N N . ALA A 1 92 ? -10.263 7.632 1.536 1.00 97.81 92 ALA A N 1
ATOM 748 C CA . ALA A 1 92 ? -11.503 7.465 2.287 1.00 97.81 92 ALA A CA 1
ATOM 749 C C . ALA A 1 92 ? -11.386 6.337 3.325 1.00 97.81 92 ALA A C 1
ATOM 751 O O . ALA A 1 92 ? -11.949 6.426 4.419 1.00 97.81 92 ALA A O 1
ATOM 752 N N . GLN A 1 93 ? -10.628 5.280 3.013 1.00 97.50 93 GLN A N 1
ATOM 753 C CA . GLN A 1 93 ? -10.350 4.213 3.973 1.00 97.50 93 GLN A CA 1
ATOM 754 C C . GLN A 1 93 ? -9.502 4.704 5.152 1.00 97.50 93 GLN A C 1
ATOM 756 O O . GLN A 1 93 ? -9.828 4.380 6.293 1.00 97.50 93 GLN A O 1
ATOM 761 N N . PHE A 1 94 ? -8.458 5.499 4.899 1.00 97.56 94 PHE A N 1
ATOM 762 C CA . PHE A 1 94 ? -7.622 6.092 5.948 1.00 97.56 94 PHE A CA 1
ATOM 763 C C . PHE A 1 94 ? -8.428 7.004 6.869 1.00 97.56 94 PHE A C 1
ATOM 765 O O . PHE A 1 94 ? -8.377 6.826 8.086 1.00 97.56 94 PHE A O 1
ATOM 772 N N . GLN A 1 95 ? -9.253 7.885 6.302 1.00 96.94 95 GLN A N 1
ATOM 773 C CA . GLN A 1 95 ? -10.144 8.758 7.069 1.00 96.94 95 GLN A CA 1
ATOM 774 C C . GLN A 1 95 ? -11.126 7.947 7.925 1.00 96.94 95 GLN A C 1
ATOM 776 O O . GLN A 1 95 ? -11.243 8.172 9.127 1.00 96.94 95 GLN A O 1
ATOM 781 N N . LYS A 1 96 ? -11.779 6.931 7.343 1.00 97.56 96 LYS A N 1
ATOM 782 C CA . LYS A 1 96 ? -12.705 6.045 8.070 1.00 97.56 96 LYS A CA 1
ATOM 783 C C . LYS A 1 96 ? -12.024 5.277 9.208 1.00 97.56 96 LYS A C 1
ATOM 785 O O . LYS A 1 96 ? -12.657 4.992 10.223 1.00 97.56 96 LYS A O 1
ATOM 790 N N . ALA A 1 97 ? -10.758 4.912 9.028 1.00 96.62 97 ALA A N 1
ATOM 791 C CA . ALA A 1 97 ? -9.953 4.216 10.024 1.00 96.62 97 ALA A CA 1
ATOM 792 C C . ALA A 1 97 ? -9.270 5.160 11.034 1.00 96.62 97 ALA A C 1
ATOM 794 O O . ALA A 1 97 ? -8.586 4.668 11.929 1.00 96.62 97 ALA A O 1
A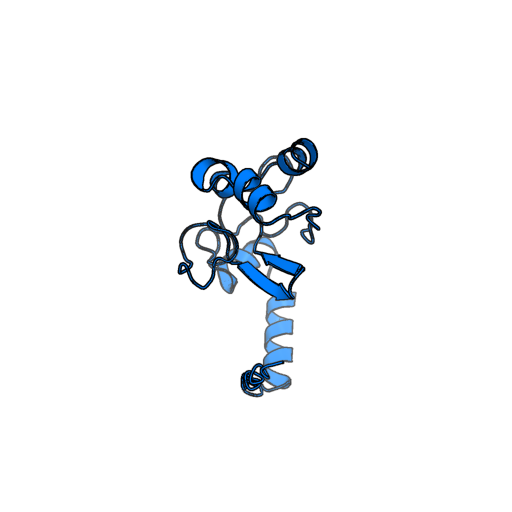TOM 795 N N . ASN A 1 98 ? -9.468 6.481 10.924 1.00 96.50 98 ASN A N 1
ATOM 796 C CA . ASN A 1 98 ? -8.780 7.508 11.715 1.00 96.50 98 ASN A CA 1
ATOM 797 C C . ASN A 1 98 ? -7.244 7.394 11.653 1.00 96.50 98 ASN A C 1
ATOM 799 O O . ASN A 1 98 ? -6.557 7.586 12.657 1.00 96.50 98 ASN A O 1
ATOM 803 N N . ILE A 1 99 ? -6.697 7.054 10.482 1.00 96.88 99 ILE A N 1
ATOM 804 C CA . ILE A 1 99 ? -5.253 7.126 10.246 1.00 96.88 99 ILE A CA 1
ATOM 805 C C . ILE A 1 99 ? -4.873 8.601 10.139 1.00 96.88 99 ILE A C 1
ATOM 807 O O . ILE A 1 99 ? -5.367 9.295 9.262 1.00 96.88 99 ILE A O 1
ATOM 811 N N . CYS A 1 100 ? -4.004 9.059 11.037 1.00 95.06 100 CYS A N 1
ATOM 812 C CA . CYS A 1 100 ? -3.549 10.451 11.113 1.00 95.06 100 CYS A CA 1
ATOM 813 C C . CYS A 1 100 ? -2.090 10.651 10.680 1.00 95.06 100 CYS A C 1
ATOM 815 O O . CYS A 1 100 ? -1.594 11.773 10.664 1.00 95.06 100 CYS A O 1
ATOM 817 N N . ALA A 1 101 ? -1.369 9.562 10.415 1.00 95.81 101 ALA A N 1
ATOM 818 C CA . ALA A 1 101 ? 0.017 9.607 9.982 1.00 95.81 101 ALA A CA 1
ATOM 819 C C . ALA A 1 101 ? 0.341 8.378 9.135 1.00 95.81 101 ALA A C 1
ATOM 821 O O . ALA A 1 101 ? 0.012 7.246 9.501 1.00 95.81 101 ALA A O 1
ATOM 822 N N . VAL A 1 102 ? 1.046 8.604 8.028 1.00 96.50 102 VAL A N 1
ATOM 823 C CA . VAL A 1 102 ? 1.620 7.550 7.191 1.00 96.50 102 VAL A CA 1
ATOM 824 C C . VAL A 1 102 ? 3.132 7.721 7.187 1.00 96.50 102 VAL A C 1
ATOM 826 O O . VAL A 1 102 ? 3.649 8.738 6.736 1.00 96.50 102 VAL A O 1
ATOM 829 N N . ILE A 1 103 ? 3.848 6.715 7.687 1.00 96.69 103 ILE A N 1
ATOM 830 C CA . ILE A 1 103 ? 5.313 6.705 7.702 1.00 96.69 103 ILE A CA 1
ATOM 831 C C . ILE A 1 103 ? 5.788 5.839 6.539 1.00 96.69 103 ILE A C 1
ATOM 833 O O . ILE A 1 103 ? 5.632 4.618 6.562 1.00 96.69 103 ILE A O 1
ATOM 837 N N . ASN A 1 104 ? 6.356 6.472 5.514 1.00 95.44 104 ASN A N 1
ATOM 838 C CA . ASN A 1 104 ? 6.950 5.758 4.393 1.00 95.44 104 ASN A CA 1
ATOM 839 C C . ASN A 1 104 ? 8.355 5.267 4.769 1.00 95.44 104 ASN A C 1
ATOM 841 O O . ASN A 1 104 ? 9.226 6.069 5.098 1.00 95.44 104 ASN A O 1
ATOM 845 N N . LEU A 1 105 ? 8.566 3.952 4.706 1.00 96.12 105 LEU A N 1
ATOM 846 C CA . LEU A 1 105 ? 9.862 3.316 4.968 1.00 96.12 105 LEU A CA 1
ATOM 847 C C . LEU A 1 105 ? 10.622 2.976 3.682 1.00 96.12 105 LEU A C 1
ATOM 849 O O . LEU A 1 105 ? 11.702 2.395 3.753 1.00 96.12 105 LEU A O 1
ATOM 853 N N . GLN A 1 106 ? 10.051 3.297 2.520 1.00 94.25 106 GLN A N 1
ATOM 854 C CA . GLN A 1 106 ? 10.664 2.981 1.244 1.00 94.25 106 GLN A CA 1
ATOM 855 C C . GLN A 1 106 ? 11.817 3.929 0.912 1.00 94.25 106 GLN A C 1
ATOM 857 O O . GLN A 1 106 ? 11.754 5.129 1.187 1.00 94.25 106 GLN A O 1
ATOM 862 N N . MET A 1 107 ? 12.818 3.412 0.207 1.00 93.19 107 MET A N 1
ATOM 863 C CA . MET A 1 107 ? 13.809 4.236 -0.485 1.00 93.19 107 MET A CA 1
ATOM 864 C C . MET A 1 107 ? 13.318 4.623 -1.888 1.00 93.19 107 MET A C 1
ATOM 866 O O . MET A 1 107 ? 12.521 3.918 -2.511 1.00 93.19 107 MET A O 1
ATOM 870 N N . LEU A 1 108 ? 13.827 5.734 -2.422 1.00 92.62 108 LEU A N 1
ATOM 871 C CA . LEU A 1 108 ? 13.587 6.114 -3.818 1.00 92.62 108 LEU A CA 1
ATOM 872 C C . LEU A 1 108 ? 14.113 5.027 -4.763 1.00 92.62 108 LEU A C 1
ATOM 874 O O . LEU A 1 108 ? 15.233 4.545 -4.594 1.00 92.62 108 LEU A O 1
ATOM 878 N N . GLY A 1 109 ? 13.312 4.639 -5.760 1.00 92.44 109 GLY A N 1
ATOM 879 C CA . GLY A 1 109 ? 13.698 3.580 -6.699 1.00 92.44 109 GLY A CA 1
ATOM 880 C C . GLY A 1 109 ? 13.608 2.165 -6.117 1.00 92.44 109 GLY A C 1
ATOM 881 O O . GLY A 1 109 ? 13.968 1.192 -6.780 1.00 92.44 109 GLY A O 1
ATOM 882 N N . GLU A 1 110 ? 13.138 2.014 -4.876 1.00 91.25 110 GLU A N 1
ATOM 883 C CA . GLU A 1 110 ? 13.012 0.705 -4.260 1.00 91.25 110 GLU A CA 1
ATOM 884 C C . GLU A 1 110 ? 11.998 -0.159 -5.013 1.00 91.25 110 GLU A C 1
ATOM 886 O O . GLU A 1 110 ? 10.876 0.264 -5.324 1.00 91.25 110 GLU A O 1
ATOM 891 N N . HIS A 1 111 ? 12.381 -1.419 -5.246 1.00 92.00 111 HIS A N 1
ATOM 892 C CA . HIS A 1 111 ? 11.507 -2.398 -5.882 1.00 92.00 111 HIS A CA 1
ATOM 893 C C . HIS A 1 111 ? 11.040 -1.927 -7.280 1.00 92.00 111 HIS A C 1
ATOM 895 O O . HIS A 1 111 ? 9.874 -2.107 -7.642 1.00 92.00 111 HIS A O 1
ATOM 901 N N . ASP A 1 112 ? 11.952 -1.328 -8.056 1.00 91.50 112 ASP A N 1
ATOM 902 C CA . ASP A 1 112 ? 11.728 -0.805 -9.417 1.00 91.50 112 ASP A CA 1
ATOM 903 C C . ASP A 1 112 ? 11.162 -1.830 -10.412 1.00 91.50 112 ASP A C 1
ATOM 905 O O . ASP A 1 112 ? 10.431 -1.481 -11.333 1.00 91.50 112 ASP A O 1
ATOM 909 N N . SER A 1 113 ? 11.459 -3.107 -10.186 1.00 91.44 113 SER A N 1
ATOM 910 C CA . SER A 1 113 ? 11.073 -4.227 -11.041 1.00 91.44 113 SER A CA 1
ATOM 911 C C . SER A 1 113 ? 9.998 -5.116 -10.402 1.00 91.44 113 SER A C 1
ATOM 913 O O . SER A 1 113 ? 9.770 -6.235 -10.866 1.00 91.44 113 SER A O 1
ATOM 915 N N . CYS A 1 114 ? 9.384 -4.678 -9.296 1.00 92.50 114 CYS A N 1
ATOM 916 C CA . CYS A 1 114 ? 8.394 -5.443 -8.541 1.00 92.50 114 CYS A CA 1
ATOM 917 C C . CYS A 1 114 ? 6.992 -4.816 -8.636 1.00 92.50 114 CYS A C 1
ATOM 919 O O . CYS A 1 114 ? 6.784 -3.690 -8.199 1.00 92.50 114 CYS A O 1
ATOM 921 N N . GLY A 1 115 ? 5.977 -5.569 -9.055 1.00 92.19 115 GLY A N 1
ATOM 922 C CA . GLY A 1 115 ? 4.624 -5.013 -9.206 1.00 92.19 115 GLY A CA 1
ATOM 923 C C . GLY A 1 115 ? 4.539 -3.990 -10.355 1.00 92.19 115 GLY A C 1
ATOM 924 O O . GLY A 1 115 ? 5.181 -4.206 -11.383 1.00 92.19 115 GLY A O 1
ATOM 925 N N . PRO A 1 116 ? 3.731 -2.918 -10.230 1.00 93.12 116 PRO A N 1
ATOM 926 C CA . PRO A 1 116 ? 3.659 -1.871 -11.245 1.00 93.12 116 PRO A CA 1
ATOM 927 C C . PRO A 1 116 ? 4.941 -1.033 -11.293 1.00 93.12 116 PRO A C 1
ATOM 929 O O . PRO A 1 116 ? 5.680 -0.951 -10.312 1.00 93.12 116 PRO A O 1
ATOM 932 N N . GLU A 1 117 ? 5.159 -0.386 -12.435 1.00 92.94 117 GLU A N 1
ATOM 933 C CA . GLU A 1 117 ? 6.286 0.518 -12.654 1.00 92.94 117 GLU A CA 1
ATOM 934 C C . GLU A 1 117 ? 6.260 1.713 -11.692 1.00 92.94 117 GLU A C 1
ATOM 936 O O . GLU A 1 117 ? 5.203 2.153 -11.221 1.00 92.94 117 GLU A O 1
ATOM 941 N N . LEU A 1 118 ? 7.449 2.240 -11.402 1.00 94.88 118 LEU A N 1
ATOM 942 C CA . LEU A 1 118 ? 7.595 3.461 -10.623 1.00 94.88 118 LEU A CA 1
ATOM 943 C C . LEU A 1 118 ? 7.202 4.671 -11.472 1.00 94.88 118 LEU A C 1
ATOM 945 O O . LEU A 1 118 ? 7.538 4.768 -12.650 1.00 94.88 118 LEU A O 1
ATOM 949 N N . LEU A 1 119 ? 6.523 5.622 -10.844 1.00 95.38 119 LEU A N 1
ATOM 950 C CA . LEU A 1 119 ? 6.298 6.948 -11.399 1.00 95.38 119 LEU A CA 1
ATOM 951 C C . LEU A 1 119 ? 7.602 7.764 -11.363 1.00 95.38 119 LEU A C 1
ATOM 953 O O . LEU A 1 119 ? 8.535 7.396 -10.643 1.00 95.38 119 LEU A O 1
ATOM 957 N N . PRO A 1 120 ? 7.661 8.930 -12.038 1.00 94.56 120 PRO A N 1
ATOM 958 C CA . PRO A 1 120 ? 8.811 9.835 -11.952 1.00 94.56 120 PRO A CA 1
ATOM 959 C C . PRO A 1 120 ? 9.183 10.258 -10.521 1.00 94.56 120 PRO A C 1
ATOM 961 O O . PRO A 1 120 ? 10.320 10.640 -10.272 1.00 94.56 120 PRO A O 1
ATOM 964 N N . SER A 1 121 ? 8.249 10.150 -9.568 1.00 92.25 121 SER A N 1
ATOM 965 C CA . SER A 1 121 ? 8.494 10.360 -8.135 1.00 92.25 121 SER A CA 1
ATOM 966 C C . SER A 1 121 ? 9.410 9.308 -7.491 1.00 92.25 121 SER A C 1
ATOM 968 O O . SER A 1 121 ? 9.821 9.488 -6.350 1.00 92.25 121 SER A O 1
ATOM 970 N N . GLY A 1 122 ? 9.699 8.193 -8.170 1.00 94.81 122 GLY A N 1
ATOM 971 C CA . GLY A 1 122 ? 10.450 7.062 -7.621 1.00 94.81 122 GLY A CA 1
ATOM 972 C C . GLY A 1 122 ? 9.606 6.082 -6.796 1.00 94.81 122 GLY A C 1
ATOM 973 O O . GLY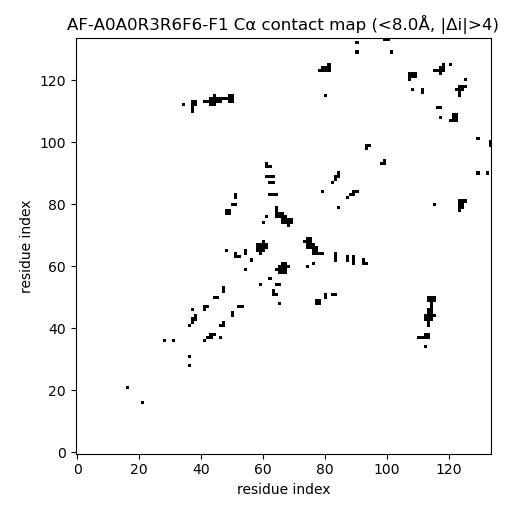 A 1 122 ? 10.165 5.152 -6.215 1.00 94.81 122 GLY A O 1
ATOM 974 N N . PHE A 1 123 ? 8.279 6.256 -6.763 1.00 95.94 123 PHE A N 1
ATOM 975 C CA . PHE A 1 123 ? 7.321 5.383 -6.073 1.00 95.94 123 PHE A CA 1
ATOM 976 C C . PHE A 1 123 ? 6.222 4.894 -7.025 1.00 95.94 123 PHE A C 1
ATOM 978 O O . PHE A 1 123 ? 5.983 5.472 -8.079 1.00 95.94 123 PHE A O 1
ATOM 985 N N . THR A 1 124 ? 5.482 3.858 -6.631 1.00 95.12 124 THR A N 1
ATOM 986 C CA . THR A 1 124 ? 4.317 3.331 -7.374 1.00 95.12 124 THR A CA 1
ATOM 987 C C . THR A 1 124 ? 3.054 4.194 -7.250 1.00 95.12 124 THR A C 1
ATOM 989 O O . THR A 1 124 ? 1.979 3.797 -7.701 1.00 95.12 124 THR A O 1
ATOM 992 N N . TYR A 1 125 ? 3.160 5.350 -6.598 1.00 95.12 125 TYR A N 1
ATOM 993 C CA . TYR A 1 125 ? 2.103 6.330 -6.376 1.00 95.12 125 TYR A CA 1
ATOM 994 C C . TYR A 1 125 ? 2.721 7.726 -6.202 1.00 95.12 125 TYR A C 1
ATOM 996 O O . TYR A 1 125 ? 3.934 7.859 -6.024 1.00 95.12 125 TYR A O 1
ATOM 1004 N N . ASN A 1 126 ? 1.903 8.778 -6.264 1.00 95.56 126 ASN A N 1
ATOM 1005 C CA . ASN A 1 126 ? 2.356 10.122 -5.913 1.00 95.56 126 ASN A CA 1
ATOM 1006 C C . ASN A 1 126 ? 2.171 10.334 -4.395 1.00 95.56 126 ASN A C 1
ATOM 1008 O O . ASN A 1 126 ? 1.020 10.376 -3.951 1.00 95.56 126 ASN A O 1
ATOM 1012 N N . PRO A 1 127 ? 3.251 10.461 -3.595 1.00 93.94 127 PRO A N 1
ATOM 1013 C CA . PRO A 1 127 ? 3.137 10.652 -2.149 1.00 93.94 127 PRO A CA 1
ATOM 1014 C C . PRO A 1 127 ? 2.431 11.954 -1.760 1.00 93.94 127 PRO A C 1
ATOM 1016 O O . PRO A 1 127 ? 1.792 11.991 -0.712 1.00 93.94 127 PRO A O 1
ATOM 1019 N N . GLU A 1 128 ? 2.453 12.970 -2.626 1.00 94.75 128 GLU A N 1
ATOM 1020 C CA . GLU A 1 128 ? 1.777 14.253 -2.398 1.00 94.75 128 GLU A CA 1
ATOM 1021 C C . GLU A 1 128 ? 0.260 14.088 -2.200 1.00 94.75 128 GLU A C 1
ATOM 1023 O O . GLU A 1 128 ? -0.358 14.844 -1.458 1.00 94.75 128 GLU A O 1
ATOM 1028 N N . ILE A 1 129 ? -0.346 13.046 -2.789 1.00 95.3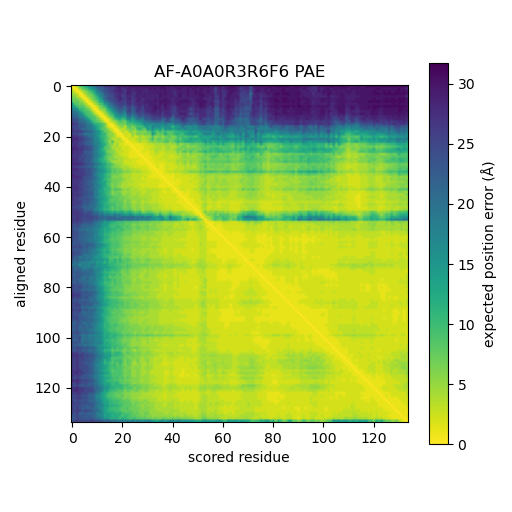1 129 ILE A N 1
ATOM 1029 C CA . ILE A 1 129 ? -1.776 12.748 -2.609 1.00 95.31 129 ILE A CA 1
ATOM 1030 C C . ILE A 1 129 ? -2.100 12.495 -1.131 1.00 95.31 129 ILE A C 1
ATOM 1032 O O . ILE A 1 129 ? -3.176 12.872 -0.675 1.00 95.31 129 ILE A O 1
ATOM 1036 N N . LEU A 1 130 ? -1.189 11.878 -0.373 1.00 94.62 130 LEU A N 1
ATOM 1037 C CA . LEU A 1 130 ? -1.383 11.684 1.065 1.00 94.62 130 LEU A CA 1
ATOM 1038 C C . LEU A 1 130 ? -1.310 13.026 1.796 1.00 94.62 130 LEU A C 1
ATOM 1040 O O . LEU A 1 130 ? -2.229 13.364 2.528 1.00 94.62 130 LEU A O 1
ATOM 1044 N N . MET A 1 131 ? -0.278 13.828 1.519 1.00 92.94 131 MET A N 1
ATOM 1045 C CA . MET A 1 131 ? -0.060 15.128 2.170 1.00 92.94 131 MET A CA 1
ATOM 1046 C C . MET A 1 131 ? -1.228 16.100 1.958 1.00 92.94 131 MET A C 1
ATOM 1048 O O . MET A 1 131 ? -1.602 16.833 2.869 1.00 92.94 131 MET A O 1
ATOM 1052 N N . GLN A 1 132 ? -1.844 16.069 0.777 1.00 95.06 132 GLN A N 1
ATOM 1053 C CA . GLN A 1 132 ? -3.006 16.895 0.444 1.00 95.06 132 GLN A CA 1
ATOM 1054 C C . GLN A 1 132 ? -4.293 16.481 1.175 1.00 95.06 132 GLN A C 1
ATOM 1056 O O . GLN A 1 132 ? -5.248 17.255 1.191 1.00 95.06 132 GLN A O 1
ATOM 1061 N N . ASN A 1 133 ? -4.345 15.276 1.751 1.00 92.75 133 ASN A N 1
ATOM 1062 C CA . ASN A 1 133 ? -5.561 14.691 2.323 1.00 92.75 133 ASN A CA 1
ATOM 1063 C C . ASN A 1 133 ? -5.487 14.411 3.838 1.00 92.75 133 ASN A C 1
ATOM 1065 O O . ASN A 1 133 ? -6.447 13.851 4.379 1.00 92.75 133 ASN A O 1
ATOM 1069 N N . GLY A 1 134 ? -4.416 14.854 4.508 1.00 68.81 134 GLY A N 1
ATOM 1070 C CA . GLY A 1 134 ? -4.239 14.803 5.969 1.00 68.81 134 GLY A CA 1
ATOM 1071 C C . GLY A 1 134 ? -3.614 13.512 6.477 1.00 68.81 134 GLY A C 1
ATOM 1072 O O . GLY A 1 134 ? -4.001 13.106 7.593 1.00 68.81 134 GLY A O 1
#

Organism: NCBI:txid42155

Foldseek 3Di:
DDDDDDDDDPPPDDDDDDPVVVVVVVVVLVPDDPLCNCCPPQVFQPGCQQAQPHDDPVLPPPHSWRWDDPDLQDIDTGFDAPCCCVVRVRLVSCVVSVPPDDDDPDDQLPSCRHHDHADPRSGNDDCVVVVVRD